Protein AF-A0A318JCP1-F1 (afdb_monomer)

Mean predicted aligned error: 3.59 Å

Structure (mmCIF, N/CA/C/O backbone):
data_AF-A0A318JCP1-F1
#
_entry.id   AF-A0A318JCP1-F1
#
loop_
_atom_site.group_PDB
_atom_site.id
_atom_site.type_symbol
_atom_site.label_atom_id
_atom_site.label_alt_id
_atom_site.label_comp_id
_atom_site.label_asym_id
_atom_site.label_entity_id
_atom_site.label_seq_id
_atom_site.pdbx_PDB_ins_code
_atom_site.Cartn_x
_atom_site.Cartn_y
_atom_site.Cartn_z
_atom_site.occupancy
_atom_site.B_iso_or_equiv
_atom_site.auth_seq_id
_atom_site.auth_comp_id
_atom_site.auth_asym_id
_atom_site.auth_atom_id
_atom_site.pdbx_PDB_model_num
ATOM 1 N N . MET A 1 1 ? 24.161 -1.207 8.624 1.00 52.09 1 MET A N 1
ATOM 2 C CA . MET A 1 1 ? 23.719 -0.504 7.400 1.00 52.09 1 MET A CA 1
ATOM 3 C C . MET A 1 1 ? 22.198 -0.536 7.388 1.00 52.09 1 MET A C 1
ATOM 5 O O . MET A 1 1 ? 21.663 -1.575 7.742 1.00 52.09 1 MET A O 1
ATOM 9 N N . ARG A 1 2 ? 21.510 0.571 7.087 1.00 70.31 2 ARG A N 1
ATOM 10 C CA . ARG A 1 2 ? 20.053 0.578 6.861 1.00 70.31 2 ARG A CA 1
ATOM 11 C C . ARG A 1 2 ? 19.845 0.669 5.354 1.00 70.31 2 ARG A C 1
ATOM 13 O O . ARG A 1 2 ? 20.420 1.567 4.743 1.00 70.31 2 ARG A O 1
ATOM 20 N N . VAL A 1 3 ? 19.115 -0.273 4.768 1.00 75.50 3 VAL A N 1
ATOM 21 C CA . VAL A 1 3 ? 18.798 -0.261 3.336 1.00 75.50 3 VAL A CA 1
ATOM 22 C C . VAL A 1 3 ? 17.441 0.408 3.179 1.00 75.50 3 VAL A C 1
ATOM 24 O O . VAL A 1 3 ? 16.473 0.010 3.818 1.00 75.50 3 VAL A O 1
ATOM 27 N N . HIS A 1 4 ? 17.386 1.459 2.368 1.00 82.56 4 HIS A N 1
ATOM 28 C CA . HIS A 1 4 ? 16.142 2.135 2.018 1.00 82.56 4 HIS A CA 1
ATOM 29 C C . HIS A 1 4 ? 15.687 1.619 0.653 1.00 82.56 4 HIS A C 1
ATOM 31 O O . HIS A 1 4 ? 16.420 1.759 -0.324 1.00 82.56 4 HIS A O 1
ATOM 37 N N . GLN A 1 5 ? 14.505 1.006 0.585 1.00 89.06 5 GLN A N 1
ATOM 38 C CA . GLN A 1 5 ? 13.974 0.376 -0.627 1.00 89.06 5 GLN A CA 1
ATOM 39 C C . GLN A 1 5 ? 12.631 1.012 -1.007 1.00 89.06 5 GLN A C 1
ATOM 41 O O . GLN A 1 5 ? 11.778 1.215 -0.149 1.00 89.06 5 GLN A O 1
ATOM 46 N N . HIS A 1 6 ? 12.436 1.297 -2.296 1.00 94.38 6 HIS A N 1
ATOM 47 C CA . HIS A 1 6 ? 11.175 1.788 -2.870 1.00 94.38 6 HIS A CA 1
ATOM 48 C C . HIS A 1 6 ? 10.561 0.721 -3.787 1.00 94.38 6 HIS A C 1
ATOM 50 O O . HIS A 1 6 ? 10.451 0.921 -4.998 1.00 94.38 6 HIS A O 1
ATOM 56 N N . VAL A 1 7 ? 10.231 -0.434 -3.208 1.00 95.94 7 VAL A N 1
ATOM 57 C CA . VAL A 1 7 ? 9.738 -1.643 -3.897 1.00 95.94 7 VAL A CA 1
ATOM 58 C C . VAL A 1 7 ? 8.272 -1.920 -3.549 1.00 95.94 7 VAL A C 1
ATOM 60 O O . VAL A 1 7 ? 7.733 -1.292 -2.637 1.00 95.94 7 VAL A O 1
ATOM 63 N N . ASP A 1 8 ? 7.630 -2.851 -4.265 1.00 97.38 8 ASP A N 1
ATOM 64 C CA . ASP A 1 8 ? 6.240 -3.218 -3.976 1.00 97.38 8 ASP A CA 1
ATOM 65 C C . ASP A 1 8 ? 6.123 -3.852 -2.571 1.00 97.38 8 ASP A C 1
ATOM 67 O O . ASP A 1 8 ? 7.084 -4.418 -2.030 1.00 97.38 8 ASP A O 1
ATOM 71 N N . ILE A 1 9 ? 4.921 -3.811 -1.988 1.00 96.62 9 ILE A N 1
ATOM 72 C CA . ILE A 1 9 ? 4.585 -4.552 -0.765 1.00 96.62 9 ILE A CA 1
ATOM 73 C C . ILE A 1 9 ? 4.967 -6.029 -0.944 1.00 96.62 9 ILE A C 1
ATOM 75 O O . ILE A 1 9 ? 4.662 -6.655 -1.957 1.00 96.62 9 ILE A O 1
ATOM 79 N N . GLY A 1 10 ? 5.666 -6.579 0.051 1.00 94.62 10 GLY A N 1
ATOM 80 C CA . GLY A 1 10 ? 6.147 -7.965 0.051 1.00 94.62 10 GLY A CA 1
ATOM 81 C C . GLY A 1 10 ? 7.494 -8.206 -0.643 1.00 94.62 10 GLY A C 1
ATOM 82 O O . GLY A 1 10 ? 8.008 -9.316 -0.561 1.00 94.62 10 GLY A O 1
ATOM 83 N N . GLN A 1 11 ? 8.093 -7.200 -1.288 1.00 95.25 11 GLN A N 1
ATOM 84 C CA . GLN A 1 11 ? 9.415 -7.330 -1.929 1.00 95.25 11 GLN A CA 1
ATOM 85 C C . GLN A 1 11 ? 10.564 -6.725 -1.109 1.00 95.25 11 GLN A C 1
ATOM 87 O O . GLN A 1 11 ? 11.729 -6.904 -1.459 1.00 95.25 11 GLN A O 1
ATOM 92 N N . GLY A 1 12 ? 10.239 -5.990 -0.044 1.00 92.62 12 GLY A N 1
ATOM 93 C CA . GLY A 1 12 ? 11.202 -5.441 0.910 1.00 92.62 12 GLY A CA 1
ATOM 94 C C . GLY A 1 12 ? 11.150 -6.148 2.263 1.00 92.62 12 GLY A C 1
ATOM 95 O O . GLY A 1 12 ? 10.494 -7.171 2.427 1.00 92.62 12 GLY A O 1
ATOM 96 N N . GLU A 1 13 ? 11.816 -5.565 3.255 1.00 91.69 13 GLU A N 1
ATOM 97 C CA . GLU A 1 13 ? 11.964 -6.154 4.598 1.00 91.69 13 GLU A CA 1
ATOM 98 C C . GLU A 1 13 ? 10.888 -5.698 5.606 1.00 91.69 13 GLU A C 1
ATOM 100 O O . GLU A 1 13 ? 10.940 -6.062 6.779 1.00 91.69 13 GLU A O 1
ATOM 105 N N . ILE A 1 14 ? 9.923 -4.877 5.177 1.00 91.62 14 ILE A N 1
ATOM 106 C CA . ILE A 1 14 ? 8.862 -4.361 6.053 1.00 91.62 14 ILE A CA 1
ATOM 107 C C . ILE A 1 14 ? 7.866 -5.480 6.381 1.00 91.62 14 ILE A C 1
ATOM 109 O O . ILE A 1 14 ? 7.267 -6.069 5.479 1.00 91.62 14 ILE A O 1
ATOM 113 N N . ASP A 1 15 ? 7.629 -5.709 7.675 1.00 95.31 15 ASP A N 1
ATOM 114 C CA . ASP A 1 15 ? 6.482 -6.486 8.145 1.00 95.31 15 ASP A CA 1
ATOM 115 C C . ASP A 1 15 ? 5.207 -5.640 8.024 1.00 95.31 15 ASP A C 1
ATOM 117 O O . ASP A 1 15 ? 4.854 -4.833 8.890 1.00 95.31 15 ASP A O 1
ATOM 121 N N . TRP A 1 16 ? 4.533 -5.806 6.890 1.00 96.19 16 TRP A N 1
ATOM 122 C CA . TRP A 1 16 ? 3.306 -5.084 6.583 1.00 96.19 16 TRP A CA 1
ATOM 123 C C . TRP A 1 16 ? 2.136 -5.498 7.476 1.00 96.19 16 TRP A C 1
ATOM 125 O O . TRP A 1 16 ? 1.231 -4.695 7.683 1.00 96.19 16 TRP A O 1
ATOM 135 N N . ASP A 1 17 ? 2.147 -6.707 8.044 1.00 97.19 17 ASP A N 1
ATOM 136 C CA . ASP A 1 17 ? 1.060 -7.121 8.927 1.00 97.19 17 ASP A CA 1
ATOM 137 C C . ASP A 1 17 ? 1.089 -6.333 10.233 1.00 97.19 17 ASP A C 1
ATOM 139 O O . ASP A 1 17 ? 0.067 -5.779 10.633 1.00 97.19 17 ASP A O 1
ATOM 143 N N . VAL A 1 18 ? 2.276 -6.206 10.837 1.00 97.75 18 VAL A N 1
ATOM 144 C CA . VAL A 1 18 ? 2.488 -5.371 12.027 1.00 97.75 18 VAL A CA 1
ATOM 145 C C . VAL A 1 18 ? 2.158 -3.911 11.728 1.00 97.75 18 VAL A C 1
ATOM 147 O O . VAL A 1 18 ? 1.439 -3.281 12.498 1.00 97.75 18 VAL A O 1
ATOM 150 N N . PHE A 1 19 ? 2.620 -3.378 10.593 1.00 96.62 19 PHE A N 1
ATOM 151 C CA . PHE A 1 19 ? 2.353 -1.991 10.206 1.00 96.62 19 PHE A CA 1
ATOM 152 C C . PHE A 1 19 ? 0.849 -1.670 10.173 1.00 96.62 19 PHE A C 1
ATOM 154 O O . PHE A 1 19 ? 0.404 -0.730 10.834 1.00 96.62 19 PHE A O 1
ATOM 161 N N . PHE A 1 20 ? 0.056 -2.459 9.441 1.00 97.19 20 PHE A N 1
ATOM 162 C CA . PHE A 1 20 ? -1.383 -2.214 9.318 1.00 97.19 20 PHE A CA 1
ATOM 163 C C . PHE A 1 20 ? -2.159 -2.552 10.598 1.00 97.19 20 PHE A C 1
ATOM 165 O O . PHE A 1 20 ? -3.115 -1.843 10.916 1.00 97.19 20 PHE A O 1
ATOM 172 N N . ALA A 1 21 ? -1.732 -3.562 11.365 1.00 97.50 21 ALA A N 1
ATOM 173 C CA . ALA A 1 21 ? -2.306 -3.854 12.678 1.00 97.50 21 ALA A CA 1
ATOM 174 C C . ALA A 1 21 ? -2.132 -2.670 13.643 1.00 97.50 21 ALA A C 1
ATOM 176 O O . ALA A 1 21 ? -3.089 -2.261 14.297 1.00 97.50 21 ALA A O 1
ATOM 177 N N . THR A 1 22 ? -0.941 -2.062 13.684 1.00 97.38 22 THR A N 1
ATOM 178 C CA . THR A 1 22 ? -0.679 -0.892 14.531 1.00 97.38 22 THR A CA 1
ATOM 179 C C . THR A 1 22 ? -1.508 0.320 14.104 1.00 97.38 22 THR A C 1
ATOM 181 O O . THR A 1 22 ? -2.038 1.015 14.967 1.00 97.38 22 THR A O 1
ATOM 184 N N . LEU A 1 23 ? -1.674 0.572 12.798 1.00 97.00 23 LEU A N 1
ATOM 185 C CA . LEU A 1 23 ? -2.549 1.654 12.320 1.00 97.00 23 LEU A CA 1
ATOM 186 C C . LEU A 1 23 ? -4.004 1.466 12.787 1.00 97.00 23 LEU A C 1
ATOM 188 O O . LEU A 1 23 ? -4.632 2.423 13.252 1.00 97.00 23 LEU A O 1
ATOM 192 N N . ALA A 1 24 ? -4.516 0.232 12.721 1.00 96.25 24 ALA A N 1
ATOM 193 C CA . ALA A 1 24 ? -5.856 -0.106 13.193 1.00 96.25 24 ALA A CA 1
ATOM 194 C C . ALA A 1 24 ? -5.999 0.060 14.716 1.00 96.25 24 ALA A C 1
ATOM 196 O O . ALA A 1 24 ? -7.002 0.610 15.187 1.00 96.25 24 ALA A O 1
ATOM 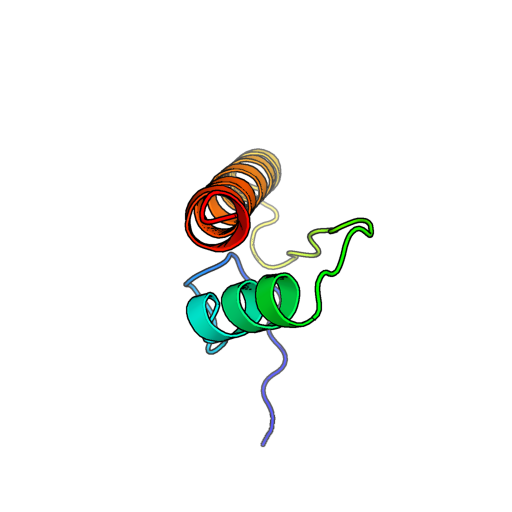197 N N . GLU A 1 25 ? -4.989 -0.373 15.478 1.00 96.75 25 GLU A N 1
ATOM 198 C CA . GLU A 1 25 ? -4.935 -0.267 16.941 1.00 96.75 25 GLU A CA 1
ATOM 199 C C . GLU A 1 25 ? -5.029 1.189 17.406 1.00 96.75 25 GLU A C 1
ATOM 201 O O . GLU A 1 25 ? -5.844 1.512 18.272 1.00 96.75 25 GLU A O 1
ATOM 206 N N . ILE A 1 26 ? -4.259 2.089 16.785 1.00 97.06 26 ILE A N 1
ATOM 207 C CA . ILE A 1 26 ? -4.277 3.518 17.133 1.00 97.06 26 ILE A CA 1
ATOM 208 C C . ILE A 1 26 ? -5.489 4.265 16.556 1.00 97.06 26 ILE A C 1
ATOM 210 O O . ILE A 1 26 ? -5.662 5.450 16.833 1.00 97.06 26 ILE A O 1
ATOM 214 N N . GLY A 1 27 ? -6.324 3.595 15.753 1.00 95.50 27 GLY A N 1
ATOM 215 C CA . GLY A 1 27 ? -7.506 4.187 15.133 1.00 95.50 27 GLY A CA 1
ATOM 216 C C . GLY A 1 27 ? -7.183 5.250 14.085 1.00 95.50 27 GLY A C 1
ATOM 217 O O . GLY A 1 27 ? -7.930 6.216 13.964 1.00 95.50 27 GLY A O 1
ATOM 218 N N . PHE A 1 28 ? -6.081 5.095 13.347 1.00 95.69 28 PHE A N 1
ATOM 219 C CA . PHE A 1 28 ? -5.708 6.031 12.286 1.00 95.69 28 PHE A CA 1
ATOM 220 C C . PHE A 1 28 ? -6.767 6.051 11.171 1.00 95.69 28 PHE A C 1
ATOM 222 O O . PHE A 1 28 ? -7.109 4.994 10.638 1.00 95.69 28 PHE A O 1
ATOM 229 N N . ASP A 1 29 ? -7.242 7.243 10.801 1.00 94.62 29 ASP A N 1
ATOM 230 C CA . ASP A 1 29 ? -8.305 7.498 9.811 1.00 94.62 29 ASP A CA 1
ATOM 231 C C . ASP A 1 29 ? -7.867 8.445 8.672 1.00 94.62 29 ASP A C 1
ATOM 233 O O . ASP A 1 29 ? -8.687 8.946 7.900 1.00 94.62 29 ASP A O 1
ATOM 237 N N . GLY A 1 30 ? -6.560 8.698 8.566 1.00 94.94 30 GLY A N 1
ATOM 238 C CA . GLY A 1 30 ? -5.980 9.582 7.562 1.00 94.94 30 GLY A CA 1
ATOM 239 C C . GLY A 1 30 ? -5.786 8.934 6.186 1.00 94.94 30 GLY A C 1
ATOM 240 O O . GLY A 1 30 ? -6.227 7.823 5.899 1.00 94.94 30 GLY A O 1
ATOM 241 N N . VAL A 1 31 ? -5.073 9.650 5.313 1.00 95.81 31 VAL A N 1
ATOM 242 C CA . VAL A 1 31 ? -4.804 9.216 3.933 1.00 95.81 31 VAL A CA 1
ATOM 243 C C . VAL A 1 31 ? -3.556 8.332 3.868 1.00 95.81 31 VAL A C 1
ATOM 245 O O . VAL A 1 31 ? -2.497 8.705 4.372 1.00 95.81 31 VAL A O 1
ATOM 248 N N . LEU A 1 32 ? -3.661 7.199 3.170 1.00 94.88 32 LEU A N 1
ATOM 249 C CA . LEU A 1 32 ? -2.526 6.361 2.775 1.00 94.88 32 LEU A CA 1
ATOM 250 C C . LEU A 1 32 ? -2.094 6.702 1.343 1.00 94.88 32 LEU A C 1
ATOM 252 O O . LEU A 1 32 ? -2.928 6.832 0.448 1.00 94.88 32 LEU A O 1
ATOM 256 N N . SER A 1 33 ? -0.786 6.836 1.119 1.00 95.69 33 SER A N 1
ATOM 257 C CA . SER A 1 33 ? -0.196 7.078 -0.204 1.00 95.69 33 SER A CA 1
ATOM 258 C C . SER A 1 33 ? 0.942 6.091 -0.467 1.00 95.69 33 SER A C 1
ATOM 260 O O . SER A 1 33 ? 1.663 5.714 0.455 1.00 95.69 33 SER A O 1
ATOM 262 N N . SER A 1 34 ? 1.079 5.649 -1.720 1.00 94.75 34 SER A N 1
ATOM 263 C CA . SER A 1 34 ? 2.078 4.664 -2.150 1.00 94.75 34 SER A CA 1
ATOM 264 C C . SER A 1 34 ? 3.178 5.338 -2.977 1.00 94.75 34 SER A C 1
ATOM 266 O O . SER A 1 34 ? 2.871 6.048 -3.933 1.00 94.75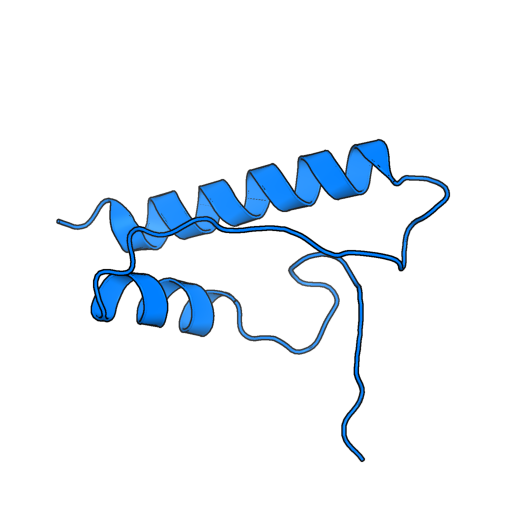 34 SER A O 1
ATOM 268 N N . CYS A 1 35 ? 4.449 5.100 -2.622 1.00 93.94 35 CYS A N 1
ATOM 269 C CA . CYS A 1 35 ? 5.637 5.696 -3.254 1.00 93.94 35 CYS A CA 1
ATOM 270 C C . CYS A 1 35 ? 6.660 4.614 -3.656 1.00 93.94 35 CYS A C 1
ATOM 272 O O . CYS A 1 35 ? 7.704 4.456 -3.011 1.00 93.94 35 CYS A O 1
ATOM 274 N N . VAL A 1 36 ? 6.346 3.861 -4.713 1.00 95.44 36 VAL A N 1
ATOM 275 C CA . VAL A 1 36 ? 7.194 2.799 -5.285 1.00 95.44 36 VAL A CA 1
ATOM 276 C C . VAL A 1 36 ? 7.906 3.314 -6.533 1.00 95.44 36 VAL A C 1
ATOM 278 O O . VAL A 1 36 ? 7.265 3.883 -7.411 1.00 95.44 36 VAL A O 1
ATOM 281 N N . PHE A 1 37 ? 9.222 3.099 -6.622 1.00 93.31 37 PHE A N 1
ATOM 282 C CA . PHE A 1 37 ? 10.067 3.609 -7.715 1.00 93.31 37 PHE A CA 1
ATOM 283 C C . PHE A 1 37 ? 10.874 2.516 -8.429 1.00 93.31 37 PHE A C 1
ATOM 285 O O . PHE A 1 37 ? 11.551 2.799 -9.409 1.00 93.31 37 PHE A O 1
ATOM 292 N N . ALA A 1 38 ? 10.824 1.268 -7.955 1.00 92.88 38 ALA A N 1
ATOM 293 C CA . ALA A 1 38 ? 11.651 0.184 -8.486 1.00 92.88 38 ALA A CA 1
ATOM 294 C C . ALA A 1 38 ? 11.182 -0.383 -9.842 1.00 92.88 38 ALA A C 1
ATOM 296 O O . ALA A 1 38 ? 11.915 -1.156 -10.452 1.00 92.88 38 ALA A O 1
ATOM 297 N N . TRP A 1 39 ? 9.977 -0.036 -10.306 1.00 93.50 39 TRP A N 1
ATOM 298 C CA . TRP A 1 39 ? 9.278 -0.767 -11.371 1.00 93.50 39 TRP A CA 1
ATOM 299 C C . TRP A 1 39 ? 8.770 0.130 -12.502 1.00 93.50 39 TRP A C 1
ATOM 301 O O . TRP A 1 39 ? 7.593 0.081 -12.849 1.00 93.50 39 TRP A O 1
ATOM 311 N N . GLU A 1 40 ? 9.651 0.944 -13.084 1.00 92.25 40 GLU A N 1
ATOM 312 C CA . GLU A 1 40 ? 9.293 1.918 -14.130 1.00 92.25 40 GLU A CA 1
ATOM 313 C C . GLU A 1 40 ? 8.582 1.273 -15.334 1.00 92.25 40 GLU A C 1
ATOM 315 O O . GLU A 1 40 ? 7.521 1.737 -15.743 1.00 92.25 40 GLU A O 1
ATOM 320 N N . GLU A 1 41 ? 9.092 0.144 -15.836 1.00 96.50 41 GLU A N 1
ATOM 321 C CA . GLU A 1 41 ? 8.524 -0.560 -17.000 1.00 96.50 41 GLU A CA 1
ATOM 322 C C . GLU A 1 41 ? 7.114 -1.125 -16.758 1.00 96.50 41 GLU A C 1
ATOM 324 O O . GLU A 1 41 ? 6.383 -1.395 -17.709 1.00 96.50 41 GLU A O 1
ATOM 329 N N . ARG A 1 42 ? 6.721 -1.300 -15.489 1.00 96.06 42 ARG A N 1
ATOM 330 C CA . ARG A 1 42 ? 5.412 -1.832 -15.077 1.00 96.06 42 ARG A CA 1
ATOM 331 C C . ARG A 1 42 ? 4.713 -0.926 -14.058 1.00 96.06 42 ARG A C 1
ATOM 333 O O . ARG A 1 42 ? 4.012 -1.414 -13.172 1.00 96.06 42 ARG A O 1
ATOM 340 N N . ALA A 1 43 ? 4.907 0.391 -14.160 1.00 96.12 43 ALA A N 1
ATOM 341 C CA . ALA A 1 43 ? 4.446 1.361 -13.162 1.00 96.12 43 ALA A CA 1
ATOM 342 C C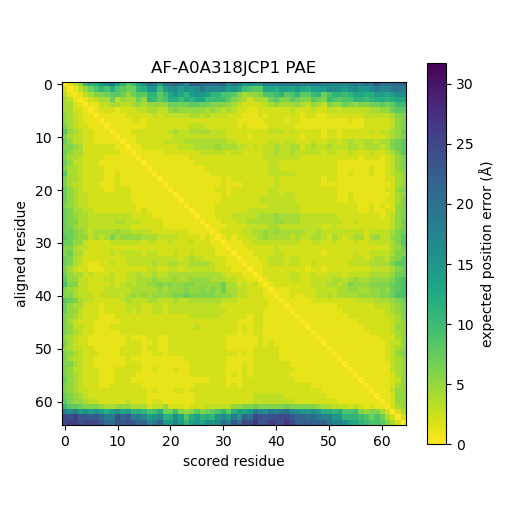 . ALA A 1 43 ? 2.926 1.313 -12.914 1.00 96.12 43 ALA A C 1
ATOM 344 O O . ALA A 1 43 ? 2.481 1.367 -11.763 1.00 96.12 43 ALA A O 1
ATOM 345 N N . ASP A 1 44 ? 2.124 1.154 -13.971 1.00 97.44 44 ASP A N 1
ATOM 346 C CA . ASP 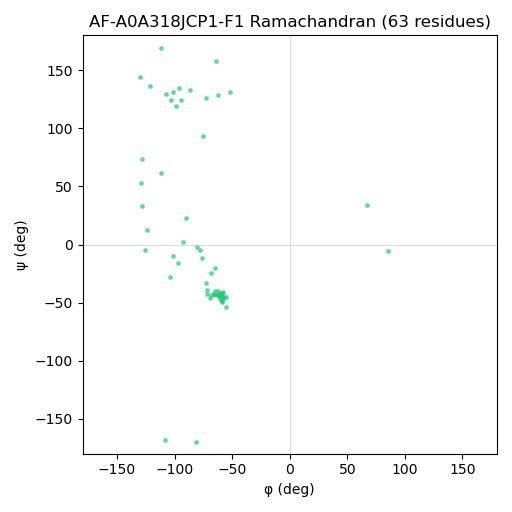A 1 44 ? 0.667 1.008 -13.864 1.00 97.44 44 ASP A CA 1
ATOM 347 C C . ASP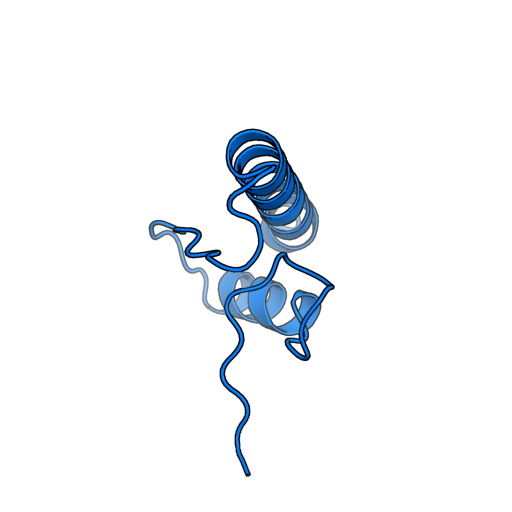 A 1 44 ? 0.264 -0.270 -13.116 1.00 97.44 44 ASP A C 1
ATOM 349 O O . ASP A 1 44 ? -0.623 -0.252 -12.258 1.00 97.44 44 ASP A O 1
ATOM 353 N N . GLU A 1 45 ? 0.922 -1.389 -13.418 1.00 98.06 45 GLU A N 1
ATOM 354 C CA . GLU A 1 45 ? 0.660 -2.676 -12.771 1.00 98.06 45 GLU A CA 1
ATOM 355 C C . GLU A 1 45 ? 1.094 -2.656 -11.307 1.00 98.06 45 GLU A C 1
ATOM 357 O O . GLU A 1 45 ? 0.338 -3.089 -10.440 1.00 98.06 4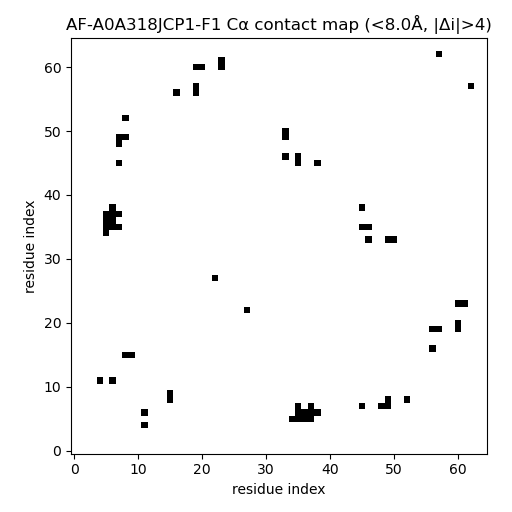5 GLU A O 1
ATOM 362 N N . SER A 1 46 ? 2.272 -2.091 -11.023 1.00 98.00 46 SER A N 1
ATOM 363 C CA . SER A 1 46 ? 2.772 -1.871 -9.663 1.00 98.00 46 SER A CA 1
ATOM 364 C C . SER A 1 46 ? 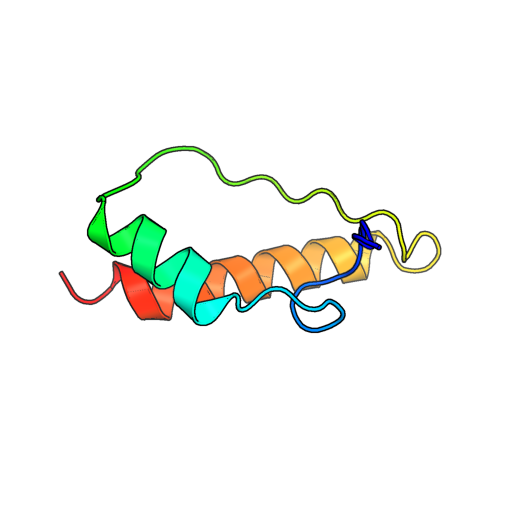1.796 -1.005 -8.863 1.00 98.00 46 SER A C 1
ATOM 366 O O . SER A 1 46 ? 1.396 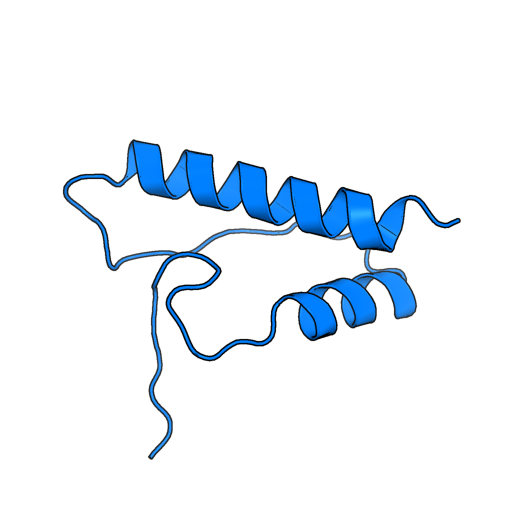-1.383 -7.765 1.00 98.00 46 SER A O 1
ATOM 368 N N . SER A 1 47 ? 1.296 0.092 -9.436 1.00 97.31 47 SER A N 1
ATOM 369 C CA . SER A 1 47 ? 0.335 0.970 -8.755 1.00 97.31 47 SER A CA 1
ATOM 370 C C . SER A 1 47 ? -0.972 0.249 -8.408 1.00 97.31 47 SER A C 1
ATOM 372 O O . SER A 1 47 ? -1.485 0.385 -7.294 1.00 97.31 47 SER A O 1
ATOM 374 N N . ARG A 1 48 ? -1.505 -0.561 -9.333 1.00 98.06 48 ARG A N 1
ATOM 375 C CA . ARG A 1 48 ? -2.712 -1.375 -9.103 1.00 98.06 48 ARG A CA 1
ATOM 376 C C . ARG A 1 48 ? -2.477 -2.458 -8.055 1.00 98.06 48 ARG A C 1
ATOM 378 O O . ARG A 1 48 ? -3.325 -2.639 -7.184 1.00 98.06 48 ARG A O 1
ATOM 385 N N . PHE A 1 49 ? -1.328 -3.128 -8.116 1.00 98.19 49 PHE A N 1
ATOM 386 C CA . PHE A 1 49 ? -0.911 -4.121 -7.131 1.00 98.19 49 PHE A CA 1
ATOM 387 C C . PHE A 1 49 ? -0.837 -3.509 -5.727 1.00 98.19 49 PHE A C 1
ATOM 389 O O . PHE A 1 49 ? -1.457 -4.021 -4.795 1.00 98.19 49 PHE A O 1
ATOM 396 N N . MET A 1 50 ? -0.165 -2.363 -5.589 1.00 98.19 50 MET A N 1
ATOM 397 C CA . MET A 1 50 ? -0.043 -1.657 -4.315 1.00 98.19 50 MET A CA 1
ATOM 398 C C . MET A 1 50 ? -1.408 -1.290 -3.740 1.00 98.19 50 MET A C 1
ATOM 400 O O . MET A 1 50 ? -1.651 -1.525 -2.559 1.00 98.19 50 MET A O 1
ATOM 404 N N . LEU A 1 51 ? -2.322 -0.767 -4.565 1.00 97.94 51 LEU A N 1
ATOM 405 C CA . LEU A 1 51 ? -3.685 -0.474 -4.123 1.00 97.94 51 LEU A CA 1
ATOM 406 C C . LEU A 1 51 ? -4.412 -1.734 -3.633 1.00 97.94 51 LEU A C 1
ATOM 408 O O . LEU A 1 51 ? -5.015 -1.701 -2.562 1.00 97.94 51 LEU A O 1
ATOM 412 N N . SER A 1 52 ? -4.340 -2.840 -4.382 1.00 98.25 52 SER A N 1
ATOM 413 C CA . SER A 1 52 ? -4.996 -4.091 -3.981 1.00 98.25 52 SER A CA 1
ATOM 414 C C . SER A 1 52 ? -4.447 -4.657 -2.673 1.00 98.25 52 SER A C 1
ATOM 416 O O . SER A 1 52 ? -5.223 -5.100 -1.829 1.00 98.25 52 SER A O 1
ATOM 418 N N . GLU A 1 53 ? -3.132 -4.586 -2.460 1.00 98.06 53 GLU A N 1
ATOM 419 C CA . GLU A 1 53 ? -2.516 -5.083 -1.232 1.00 98.06 53 GLU A CA 1
ATOM 420 C C . GLU A 1 53 ? -2.836 -4.191 -0.034 1.00 98.06 53 GLU A C 1
ATOM 422 O O . GLU A 1 53 ? -3.193 -4.704 1.026 1.00 98.06 53 GLU A O 1
ATOM 427 N N . MET A 1 54 ? -2.793 -2.863 -0.200 1.00 97.44 54 MET A N 1
ATOM 428 C CA . MET A 1 54 ? -3.239 -1.938 0.846 1.00 97.44 54 MET A CA 1
ATOM 429 C C . MET A 1 54 ? -4.693 -2.222 1.241 1.00 97.44 54 MET A C 1
ATOM 431 O O . MET A 1 54 ? -4.983 -2.332 2.430 1.00 97.44 54 MET A O 1
ATOM 435 N N . GLN A 1 55 ? -5.589 -2.417 0.266 1.00 97.31 55 GLN A N 1
ATOM 436 C CA . GLN A 1 55 ? -6.984 -2.766 0.542 1.00 97.31 55 GLN A CA 1
ATOM 437 C C . GLN A 1 55 ? -7.101 -4.096 1.300 1.00 97.31 55 GLN A C 1
ATOM 439 O O . GLN A 1 55 ? -7.826 -4.169 2.287 1.00 97.31 55 GLN A O 1
ATOM 444 N N . ARG A 1 56 ? -6.338 -5.124 0.909 1.00 97.69 56 ARG A N 1
ATOM 445 C CA . ARG A 1 56 ? -6.324 -6.429 1.591 1.00 97.69 56 ARG A CA 1
ATOM 446 C C . ARG A 1 56 ? -5.926 -6.311 3.064 1.00 97.69 56 ARG A C 1
ATOM 448 O O . ARG A 1 56 ? -6.529 -6.966 3.915 1.00 97.69 56 ARG A O 1
ATOM 455 N N . TYR A 1 57 ? -4.916 -5.501 3.379 1.00 97.50 57 TYR A N 1
ATOM 456 C CA . TYR A 1 57 ? -4.500 -5.280 4.765 1.00 97.50 57 TYR A CA 1
ATOM 457 C C . TYR A 1 57 ? -5.501 -4.434 5.556 1.00 97.50 57 TYR A C 1
ATOM 459 O O . TYR A 1 57 ? -5.757 -4.744 6.721 1.00 97.50 57 TYR A O 1
ATOM 467 N N . LEU A 1 58 ? -6.094 -3.409 4.935 1.00 95.81 58 LEU A N 1
ATOM 468 C CA . LEU A 1 58 ? -7.178 -2.640 5.546 1.00 95.81 58 LEU A CA 1
ATOM 469 C C . LEU A 1 58 ? -8.360 -3.552 5.883 1.00 95.81 58 LEU A C 1
ATOM 471 O O . LEU A 1 58 ? -8.805 -3.562 7.026 1.00 95.81 58 LEU A O 1
ATOM 475 N N . ASP A 1 59 ? -8.808 -4.384 4.944 1.00 96.31 59 ASP A N 1
ATOM 476 C CA . ASP A 1 59 ? -9.913 -5.316 5.173 1.00 96.31 59 ASP A CA 1
ATOM 477 C C . ASP A 1 59 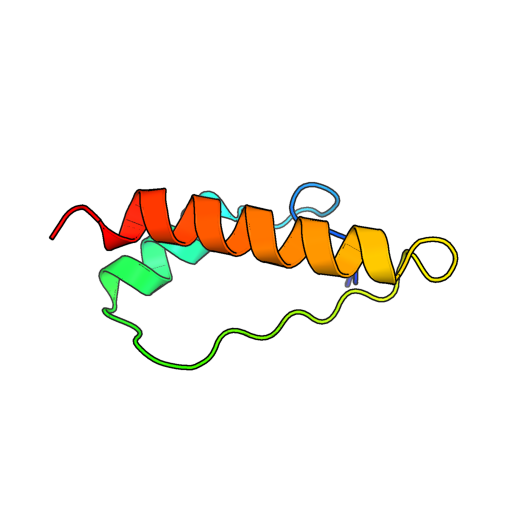? -9.602 -6.297 6.311 1.00 96.31 59 ASP A C 1
ATOM 479 O O . ASP A 1 59 ? -10.442 -6.540 7.175 1.00 96.31 59 ASP A O 1
ATOM 483 N N . LYS A 1 60 ? -8.368 -6.812 6.370 1.00 96.44 60 LYS A N 1
ATOM 484 C CA . LYS A 1 60 ? -7.934 -7.743 7.420 1.00 96.44 60 LYS A CA 1
ATOM 485 C C . LYS A 1 60 ? -7.985 -7.132 8.829 1.00 96.44 60 LYS A C 1
ATOM 487 O O . LYS A 1 60 ? -8.397 -7.818 9.768 1.00 96.44 60 LYS A O 1
ATOM 492 N N . HIS A 1 61 ? -7.529 -5.887 8.984 1.00 96.00 61 HIS A N 1
ATOM 493 C CA . HIS A 1 61 ? -7.268 -5.283 10.301 1.00 96.00 61 HIS A CA 1
ATOM 494 C C . HIS A 1 61 ? -8.332 -4.275 10.753 1.00 96.00 61 HIS A C 1
ATOM 496 O O . HIS A 1 61 ? -8.553 -4.132 11.952 1.00 96.00 61 HIS A O 1
ATOM 502 N N . TYR A 1 62 ? -9.030 -3.608 9.829 1.00 90.81 62 TYR A N 1
ATOM 503 C CA . TYR A 1 62 ? -10.037 -2.587 10.151 1.00 90.81 62 TYR A CA 1
ATOM 504 C C . TYR A 1 62 ? -11.486 -3.101 10.148 1.00 90.81 62 TYR A C 1
ATOM 506 O O . TYR A 1 62 ? -12.344 -2.436 10.723 1.00 90.81 62 TYR A O 1
ATOM 514 N N . GLN A 1 63 ? -11.787 -4.271 9.568 1.00 73.31 63 GLN A N 1
ATOM 515 C CA . GLN A 1 63 ? -13.154 -4.831 9.579 1.00 73.31 63 GLN A CA 1
ATOM 516 C C . GLN A 1 63 ? -13.537 -5.543 10.894 1.00 73.31 63 GLN A C 1
ATOM 518 O O . GLN A 1 63 ? -14.666 -6.004 11.027 1.00 73.31 63 GLN A O 1
ATOM 523 N N . GLN A 1 64 ? -12.634 -5.641 11.877 1.00 56.81 64 GLN A N 1
ATOM 524 C CA . GLN A 1 64 ? -12.892 -6.311 13.165 1.00 56.81 64 GLN A CA 1
ATOM 525 C C . GLN A 1 64 ? -13.452 -5.385 14.268 1.00 56.81 64 GLN A C 1
ATOM 527 O O . GLN A 1 64 ? -13.301 -5.695 15.450 1.00 56.81 64 GLN A O 1
ATOM 532 N N . LYS A 1 65 ? -14.085 -4.258 13.918 1.00 48.41 65 LYS A N 1
ATOM 533 C CA . LYS A 1 65 ? -14.770 -3.375 14.882 1.00 48.41 65 LYS A CA 1
ATOM 534 C C . LYS A 1 65 ? -16.285 -3.459 14.767 1.00 48.41 65 LYS A C 1
ATOM 536 O O . LYS A 1 65 ? -16.788 -3.449 13.624 1.00 48.41 65 LYS A O 1
#

Solvent-accessible surface area (backbone atoms only — not comparable to full-atom values): 4276 Å² total; per-residue (Å²): 139,86,87,87,80,40,52,60,88,85,73,59,91,71,63,60,66,61,53,42,43,51,40,43,72,75,61,69,83,78,89,87,86,87,81,65,68,73,46,73,96,44,43,71,58,51,54,53,49,46,52,54,51,52,49,53,45,46,56,69,46,59,66,81,116

Radius of gyration: 12.88 Å; Cα contacts (8 Å, |Δi|>4): 34; chains: 1; bounding box: 38×18×34 Å

Sequence (65 aa):
MRVHQHVDIGQGEIDWDVFFATLAEIGFDGVLSSCVFAWEERADESSRFMLSEMQRYLDKHYQQK

Nearest PDB structures (foldseek):
  5h6h-assembly2_B  TM=8.793E-01  e=8.049E-01  Thermotoga maritima MSB8

Organism: NCBI:txid332411

InterPro domains:
  IPR013022 Xylose isomerase-like, TIM barrel domain [PF01261] (3-51)
  IPR036237 Xylose isomerase-like superfamily [SSF51658] (2-61)

pLDDT: mean 92.57, std 10.36, range [48.41, 98.25]

Secondary structure (DSSP, 8-state):
-PPP----TTSSS--HHHHHHHHHHTT--S-------S-GGGHHHHHHHHHHHHHHHHHHHHTT-

Foldseek 3Di:
DDDDAQAAPPPDDDPVLVVLLVCQVVPPDDDDDHGHDPCPVCVVVSVVRNVVVVVVSCCVRNVPD